Protein AF-A0A8T8XBK1-F1 (afdb_monomer)

Mean predicted aligned error: 3.48 Å

Radius of gyration: 15.42 Å; Cα contacts (8 Å, |Δi|>4): 279; chains: 1; bounding box: 34×30×46 Å

Solvent-accessible surface area (backbone atoms only — not comparable to full-atom values): 6894 Å² total; per-residue (Å²): 134,58,71,65,60,38,48,60,73,19,59,50,99,70,41,65,23,74,39,76,48,71,47,56,35,59,56,56,57,91,93,42,53,34,55,30,39,35,29,47,64,50,62,77,57,22,54,52,45,50,50,53,48,47,55,48,43,32,70,75,49,62,42,76,27,69,39,79,49,71,62,65,45,78,35,48,54,76,36,59,42,35,40,38,18,24,13,8,61,42,54,72,41,17,55,55,41,48,53,52,50,49,54,51,42,43,75,63,34,46,56,45,43,28,46,31,34,69,90,58,69,68,50,79,44,77,53,78,129

InterPro domains:
  IPR003448 Molybdopterin biosynthesis MoaE [PF02391] (2-108)
  IPR003448 Molybdopterin biosynthesis MoaE [cd00756] (1-125)
  IPR036563 Molybdopterin biosynthesis MoaE subunit superfamily [G3DSA:3.90.1170.40] (1-129)
  IPR036563 Molybdopterin biosynthesis MoaE subunit superfamily [SSF54690] (7-129)

Structure (mmCIF, N/CA/C/O backbone):
data_AF-A0A8T8XBK1-F1
#
_entry.id   AF-A0A8T8XBK1-F1
#
loop_
_atom_site.group_PDB
_atom_site.id
_atom_site.type_symbol
_atom_site.label_atom_id
_atom_site.label_alt_id
_atom_site.label_comp_id
_atom_site.label_asym_id
_atom_site.label_entity_id
_atom_site.label_seq_id
_atom_site.pdbx_PDB_ins_code
_atom_site.Cartn_x
_atom_site.Cartn_y
_atom_site.Cartn_z
_atom_site.occu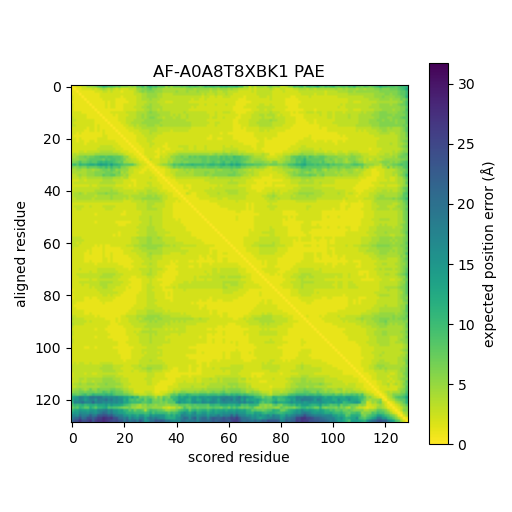pancy
_atom_site.B_iso_or_equiv
_atom_site.auth_seq_id
_atom_site.auth_comp_id
_atom_site.auth_asym_id
_atom_site.auth_atom_id
_atom_site.pdbx_PDB_model_num
ATOM 1 N N . LEU A 1 1 ? 9.464 4.258 1.947 1.00 87.44 1 LEU A N 1
ATOM 2 C CA . LEU A 1 1 ? 8.352 3.665 2.718 1.00 87.44 1 LEU A CA 1
ATOM 3 C C . LEU A 1 1 ? 8.958 3.062 3.966 1.00 87.44 1 LEU A C 1
ATOM 5 O O . LEU A 1 1 ? 9.938 2.345 3.831 1.00 87.44 1 LEU A O 1
ATOM 9 N N . ASP A 1 2 ? 8.440 3.406 5.139 1.00 92.50 2 ASP A N 1
ATOM 10 C CA . ASP A 1 2 ? 8.955 2.920 6.420 1.00 92.50 2 ASP A CA 1
ATOM 11 C C . ASP A 1 2 ? 7.883 2.044 7.078 1.00 92.50 2 ASP A C 1
ATOM 13 O O . ASP A 1 2 ? 6.785 2.511 7.391 1.00 92.50 2 ASP A O 1
ATOM 17 N N . ALA A 1 3 ? 8.202 0.758 7.230 1.00 93.12 3 ALA A N 1
ATOM 18 C CA . ALA A 1 3 ? 7.317 -0.246 7.808 1.00 93.12 3 ALA A CA 1
ATOM 19 C C . ALA A 1 3 ? 6.950 0.077 9.263 1.00 93.12 3 ALA A C 1
ATOM 21 O O . ALA A 1 3 ? 5.791 -0.060 9.659 1.00 93.12 3 ALA A O 1
ATOM 22 N N . THR A 1 4 ? 7.926 0.539 10.043 1.00 95.56 4 THR A N 1
ATOM 23 C CA . THR A 1 4 ? 7.737 0.891 11.448 1.00 95.56 4 THR A CA 1
ATOM 24 C C . THR A 1 4 ? 6.841 2.111 11.554 1.00 95.56 4 THR A C 1
ATOM 26 O O . THR A 1 4 ? 5.857 2.072 12.286 1.00 95.56 4 THR A O 1
ATOM 29 N N . ALA A 1 5 ? 7.109 3.157 10.766 1.00 96.31 5 ALA A N 1
ATOM 30 C CA . ALA A 1 5 ? 6.284 4.363 10.771 1.00 96.31 5 ALA A CA 1
ATOM 31 C C . ALA A 1 5 ? 4.819 4.066 10.399 1.00 96.31 5 ALA A C 1
ATOM 33 O O . ALA A 1 5 ? 3.906 4.566 11.057 1.00 96.31 5 ALA A O 1
ATOM 34 N N . ALA A 1 6 ? 4.586 3.209 9.397 1.00 97.00 6 ALA A N 1
ATOM 35 C CA . ALA A 1 6 ? 3.238 2.807 8.993 1.00 97.00 6 ALA A CA 1
ATOM 36 C C . ALA A 1 6 ? 2.492 2.050 10.109 1.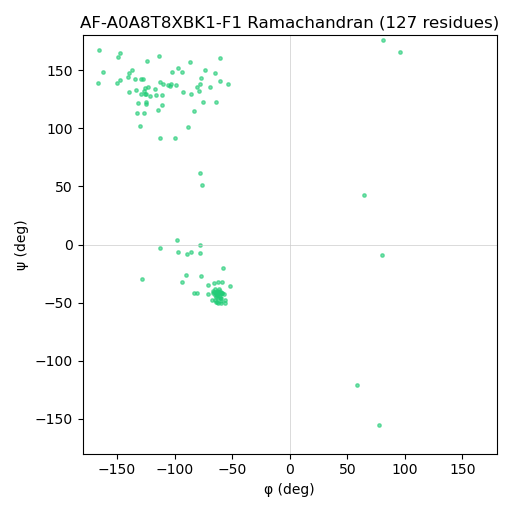00 97.00 6 ALA A C 1
ATOM 38 O O . ALA A 1 6 ? 1.324 2.335 10.372 1.00 97.00 6 ALA A O 1
ATOM 39 N N . LEU A 1 7 ? 3.167 1.125 10.802 1.00 97.88 7 LEU A N 1
ATOM 40 C CA . LEU A 1 7 ? 2.598 0.408 11.949 1.00 97.88 7 LEU A CA 1
ATOM 41 C C . LEU A 1 7 ? 2.343 1.335 13.143 1.00 97.88 7 LEU A C 1
ATOM 43 O O . LEU A 1 7 ? 1.304 1.226 13.792 1.00 97.88 7 LEU A O 1
ATOM 47 N N . THR A 1 8 ? 3.252 2.272 13.420 1.00 97.69 8 THR A N 1
ATOM 48 C CA . THR A 1 8 ? 3.072 3.272 14.479 1.00 97.69 8 THR A CA 1
ATOM 49 C C . THR A 1 8 ? 1.852 4.148 14.211 1.00 97.69 8 THR A C 1
ATOM 51 O O . THR A 1 8 ? 1.078 4.391 15.132 1.00 97.69 8 THR A O 1
ATOM 54 N N . GLN A 1 9 ? 1.639 4.571 12.962 1.00 97.81 9 GLN A N 1
ATOM 55 C CA . GLN A 1 9 ? 0.527 5.445 12.583 1.00 97.81 9 GLN A CA 1
ATOM 56 C C . GLN A 1 9 ? -0.853 4.819 12.831 1.00 97.81 9 GLN A C 1
ATOM 58 O O . GLN A 1 9 ? -1.799 5.542 13.138 1.00 97.81 9 GLN A O 1
ATOM 63 N N . VAL A 1 10 ? -0.982 3.496 12.700 1.00 98.19 10 VAL A N 1
ATOM 64 C CA . VAL A 1 10 ? -2.258 2.790 12.915 1.00 98.19 10 VAL A CA 1
ATOM 65 C C . VAL A 1 10 ? -2.394 2.194 14.314 1.00 98.19 10 VAL A C 1
ATOM 67 O O . VAL A 1 10 ? -3.458 1.673 14.648 1.00 98.19 10 VAL A O 1
ATOM 70 N N . SER A 1 11 ? -1.346 2.252 15.135 1.00 97.06 11 SER A N 1
ATOM 71 C CA . SER A 1 11 ? -1.340 1.656 16.468 1.00 97.06 11 SER A CA 1
ATOM 72 C C . SER A 1 11 ? -2.417 2.266 17.367 1.00 97.06 11 SER A C 1
ATOM 74 O O . SER A 1 11 ? -2.658 3.472 17.365 1.00 97.06 11 SER A O 1
ATOM 76 N N . SER A 1 12 ? -3.063 1.420 18.167 1.00 98.00 12 SER A N 1
ATOM 77 C CA . SER A 1 12 ? -4.089 1.829 19.122 1.00 98.00 12 SER A CA 1
ATOM 78 C C . SER A 1 12 ? -4.048 0.925 20.354 1.00 98.00 12 SER A C 1
ATOM 80 O O . SER A 1 12 ? -3.909 -0.289 20.196 1.00 98.00 12 SER A O 1
ATOM 82 N N . PRO A 1 13 ? -4.255 1.456 21.576 1.00 98.12 13 PRO A N 1
ATOM 83 C CA . PRO A 1 13 ? -4.420 0.635 22.778 1.00 98.12 13 PRO A CA 1
ATOM 84 C C . PRO A 1 13 ? -5.589 -0.360 22.700 1.00 98.12 13 PRO A C 1
ATOM 86 O O . PRO A 1 13 ? -5.628 -1.325 23.454 1.00 98.12 13 PRO A O 1
ATOM 89 N N . GLN A 1 14 ? -6.550 -0.127 21.799 1.00 98.31 14 GLN A N 1
ATOM 90 C CA . GLN A 1 14 ? -7.695 -1.015 21.573 1.00 98.31 14 GLN A CA 1
ATOM 91 C C . GLN A 1 14 ? -7.411 -2.092 20.510 1.00 98.31 14 GLN A C 1
ATOM 93 O O . GLN A 1 14 ? -8.237 -2.980 20.295 1.00 98.31 14 GLN A O 1
ATOM 98 N N . ALA A 1 15 ? -6.271 -2.016 19.814 1.00 98.06 15 ALA A N 1
ATOM 99 C CA . ALA A 1 15 ? -5.927 -2.951 18.753 1.00 98.06 15 ALA A CA 1
ATOM 100 C C . ALA A 1 15 ? -5.301 -4.225 19.329 1.00 98.06 15 ALA A C 1
ATOM 102 O O . ALA A 1 15 ? -4.192 -4.207 19.857 1.00 98.06 15 ALA A O 1
ATOM 103 N N . GLY A 1 16 ? -5.987 -5.355 19.162 1.00 97.94 16 GLY A N 1
ATOM 104 C CA . GLY A 1 16 ? -5.426 -6.683 19.422 1.00 97.94 16 GLY A CA 1
ATOM 105 C C . GLY A 1 16 ? -4.658 -7.261 18.230 1.00 97.94 16 GLY A C 1
ATOM 106 O O . GLY A 1 16 ? -4.059 -8.329 18.349 1.00 97.94 16 GLY A O 1
ATOM 107 N N . ALA A 1 17 ? -4.689 -6.598 17.070 1.00 98.19 17 ALA A N 1
ATOM 108 C CA . ALA A 1 17 ? -3.924 -6.986 15.892 1.00 98.19 17 ALA A CA 1
ATOM 109 C C . ALA A 1 17 ? -3.553 -5.780 15.023 1.00 98.19 17 ALA A C 1
ATOM 111 O O . ALA A 1 17 ? -4.389 -4.917 14.756 1.00 98.19 17 ALA A O 1
ATOM 112 N N . ASN A 1 18 ? -2.318 -5.796 14.521 1.00 98.38 18 ASN A N 1
ATOM 113 C CA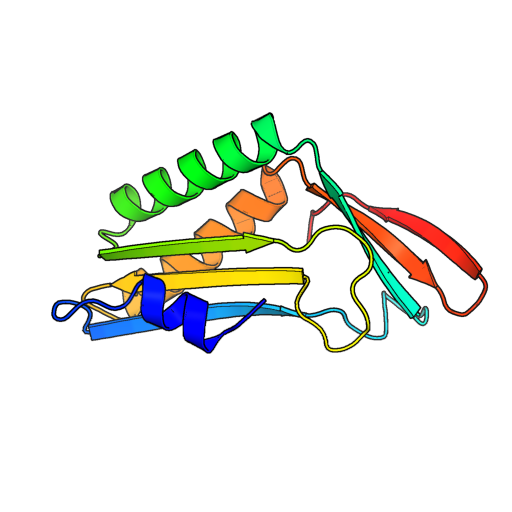 . ASN A 1 18 ? -1.832 -4.916 13.464 1.00 98.38 18 ASN A CA 1
ATOM 114 C C . ASN A 1 18 ? -1.317 -5.793 12.320 1.00 98.38 18 ASN A C 1
ATOM 116 O O . ASN A 1 18 ? -0.620 -6.778 12.570 1.00 98.38 18 ASN A O 1
ATOM 120 N N . VAL A 1 19 ? -1.666 -5.454 11.083 1.00 98.44 19 VAL A N 1
ATOM 121 C CA . VAL A 1 19 ? -1.214 -6.158 9.875 1.00 98.44 19 VAL A CA 1
ATOM 122 C C . VAL A 1 19 ? -0.575 -5.139 8.945 1.00 98.44 19 VAL A C 1
ATOM 124 O O . VAL A 1 19 ? -1.129 -4.062 8.738 1.00 98.44 19 VAL A O 1
ATOM 127 N N . LEU A 1 20 ? 0.584 -5.493 8.392 1.00 98.50 20 LEU A N 1
ATOM 128 C CA . LEU A 1 20 ? 1.293 -4.716 7.384 1.00 98.50 20 LEU A CA 1
ATOM 129 C C . LEU A 1 20 ? 1.469 -5.568 6.128 1.00 98.50 20 LEU A C 1
ATOM 131 O O . LEU A 1 20 ? 2.018 -6.666 6.192 1.00 98.50 20 LEU A O 1
ATOM 135 N N . PHE A 1 21 ? 1.056 -5.023 4.992 1.00 98.31 21 PHE A N 1
ATOM 136 C CA . PHE A 1 21 ? 1.414 -5.513 3.669 1.00 98.31 21 PHE A CA 1
ATOM 137 C C . PHE A 1 21 ? 2.446 -4.581 3.032 1.00 98.31 21 PHE A C 1
ATOM 139 O O . PHE A 1 21 ? 2.299 -3.358 3.086 1.00 98.31 21 PHE A O 1
ATOM 146 N N . LEU A 1 22 ? 3.456 -5.169 2.388 1.00 98.00 22 LEU A N 1
ATOM 147 C CA . LEU A 1 22 ? 4.452 -4.473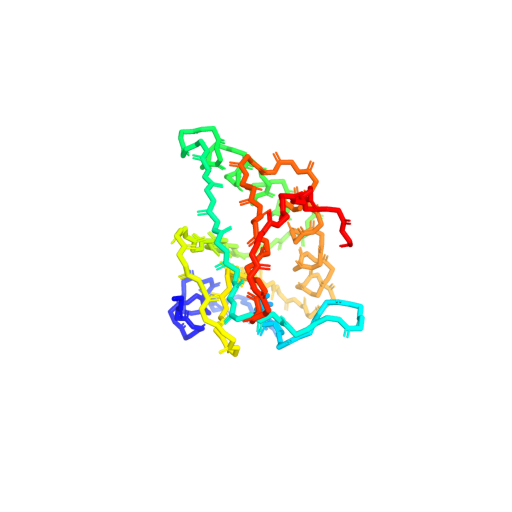 1.580 1.00 98.00 22 LEU A CA 1
ATOM 148 C C . LEU A 1 22 ? 4.477 -5.080 0.175 1.00 98.00 22 LEU A C 1
ATOM 150 O O . LEU A 1 22 ? 4.761 -6.265 0.010 1.00 98.00 22 LEU A O 1
ATOM 154 N N . GLY A 1 23 ? 4.207 -4.261 -0.841 1.00 96.69 23 GLY A N 1
ATOM 155 C CA . GLY A 1 23 ? 4.343 -4.662 -2.239 1.00 96.69 23 GLY A CA 1
ATOM 156 C C . GLY A 1 23 ? 5.760 -4.395 -2.724 1.00 96.69 23 GLY A C 1
ATOM 157 O O . GLY A 1 23 ? 6.098 -3.248 -3.013 1.00 96.69 23 GLY A O 1
ATOM 158 N N . THR A 1 24 ? 6.588 -5.434 -2.796 1.00 96.50 24 THR A N 1
ATOM 159 C CA . THR A 1 24 ? 8.024 -5.322 -3.094 1.00 96.50 24 THR A CA 1
ATOM 160 C C . THR A 1 24 ? 8.341 -5.621 -4.556 1.00 96.50 24 THR A C 1
ATOM 162 O O . THR A 1 24 ? 7.820 -6.581 -5.128 1.00 96.50 24 THR A O 1
ATOM 165 N N . THR A 1 25 ? 9.212 -4.811 -5.162 1.00 95.69 25 THR A N 1
ATOM 166 C CA . THR A 1 25 ? 9.698 -5.035 -6.527 1.00 95.69 25 THR A CA 1
ATOM 167 C C . THR A 1 25 ? 10.489 -6.338 -6.600 1.00 95.69 25 THR A C 1
ATOM 169 O O . THR A 1 25 ? 11.485 -6.514 -5.896 1.00 95.69 25 THR A O 1
ATOM 172 N N . ARG A 1 26 ? 10.052 -7.241 -7.480 1.00 95.31 26 ARG A N 1
ATOM 173 C CA . ARG A 1 26 ? 10.759 -8.483 -7.811 1.00 95.31 26 ARG A CA 1
ATOM 174 C C . ARG A 1 26 ? 11.777 -8.234 -8.924 1.00 95.31 26 ARG A C 1
ATOM 176 O O . ARG A 1 26 ? 11.632 -7.297 -9.702 1.00 95.31 26 ARG A O 1
ATOM 183 N N . ASP A 1 27 ? 12.779 -9.099 -9.000 1.00 93.38 27 ASP A N 1
ATOM 184 C CA . ASP A 1 27 ? 13.821 -9.095 -10.035 1.00 93.38 27 ASP A CA 1
ATOM 185 C C . ASP A 1 27 ? 13.361 -9.679 -11.379 1.00 93.38 27 ASP A C 1
ATOM 187 O O . ASP A 1 27 ? 14.079 -9.620 -12.376 1.00 93.38 27 ASP A O 1
ATOM 191 N N . THR A 1 28 ? 12.159 -10.249 -11.422 1.00 91.75 28 THR A N 1
ATOM 192 C CA . THR A 1 28 ? 11.637 -10.974 -12.575 1.00 91.75 28 THR A CA 1
ATOM 193 C C . THR A 1 28 ? 10.161 -10.681 -12.803 1.00 91.75 28 THR A C 1
ATOM 195 O O . THR A 1 28 ? 9.368 -10.531 -11.868 1.00 91.75 28 THR A O 1
ATOM 198 N N . PHE A 1 29 ? 9.785 -10.634 -14.080 1.00 85.94 29 PHE A N 1
ATOM 199 C CA . PHE A 1 29 ? 8.398 -10.637 -14.530 1.00 85.94 29 PHE A CA 1
ATOM 200 C C . PHE A 1 29 ? 8.245 -11.654 -15.666 1.00 85.94 29 PHE A C 1
ATOM 202 O O . PHE A 1 29 ? 8.847 -11.521 -16.736 1.00 85.94 29 PHE A O 1
ATOM 209 N N . GLY A 1 30 ? 7.494 -12.729 -15.412 1.00 85.94 30 GLY A N 1
ATOM 210 C CA . GLY A 1 30 ? 7.512 -13.913 -16.272 1.00 85.94 30 GLY A CA 1
ATOM 211 C C . GLY A 1 30 ? 8.926 -14.500 -16.364 1.00 85.94 30 GLY A C 1
ATOM 212 O O . GLY A 1 30 ? 9.519 -14.845 -15.349 1.00 85.94 30 GLY A O 1
ATOM 213 N N . ALA A 1 31 ? 9.473 -14.584 -17.579 1.00 87.62 31 ALA A N 1
ATOM 214 C CA . ALA A 1 31 ? 10.840 -15.053 -17.830 1.00 87.62 31 ALA A CA 1
ATOM 215 C C . ALA A 1 31 ? 11.867 -13.914 -18.011 1.00 87.62 31 ALA A C 1
ATOM 217 O O . ALA A 1 31 ? 13.020 -14.182 -18.345 1.00 87.62 31 ALA A O 1
ATOM 218 N N . ARG A 1 32 ? 11.463 -12.645 -17.847 1.00 90.88 32 ARG A N 1
ATOM 219 C CA . ARG A 1 32 ? 12.314 -11.479 -18.129 1.00 90.88 32 ARG A CA 1
ATOM 220 C C . ARG A 1 32 ? 12.853 -10.854 -16.850 1.00 90.88 32 ARG A C 1
ATOM 222 O O . ARG A 1 32 ? 12.114 -10.682 -15.882 1.00 90.88 32 ARG A O 1
ATOM 229 N N . ALA A 1 33 ? 14.130 -10.477 -16.882 1.00 93.38 33 ALA A N 1
ATOM 230 C CA . ALA A 1 33 ? 14.796 -9.780 -15.789 1.00 93.38 33 ALA A CA 1
ATOM 231 C C . ALA A 1 33 ? 14.369 -8.305 -15.743 1.00 93.38 33 ALA A C 1
ATOM 233 O O . ALA A 1 33 ? 14.538 -7.558 -16.711 1.00 93.38 33 ALA A O 1
ATOM 234 N N . VAL A 1 34 ? 13.827 -7.891 -14.604 1.00 93.12 34 VAL A N 1
ATOM 235 C CA . VAL A 1 34 ? 13.411 -6.517 -14.312 1.00 93.12 34 VAL A CA 1
ATOM 236 C C . VAL A 1 34 ? 14.573 -5.804 -13.632 1.00 93.12 34 VAL A C 1
ATOM 238 O O . VAL A 1 34 ? 15.144 -6.327 -12.686 1.00 93.12 34 VAL A O 1
ATOM 241 N N . ALA A 1 35 ? 14.921 -4.608 -14.101 1.00 92.56 35 ALA A N 1
ATOM 242 C CA . ALA A 1 35 ? 15.897 -3.732 -13.456 1.00 92.56 35 ALA A CA 1
ATOM 243 C C . ALA A 1 35 ? 15.253 -2.920 -12.323 1.00 92.56 35 ALA A C 1
ATOM 245 O O . ALA A 1 35 ? 15.841 -2.748 -11.258 1.00 92.56 35 ALA A O 1
ATOM 246 N N . GLN A 1 36 ? 14.041 -2.416 -12.563 1.00 93.81 36 GLN A N 1
ATOM 247 C CA . GLN A 1 36 ? 13.252 -1.651 -11.600 1.00 93.81 36 GLN A CA 1
ATOM 248 C C . GLN A 1 36 ? 11.797 -1.519 -12.059 1.00 93.81 36 GLN A C 1
ATOM 250 O O . GLN A 1 36 ? 11.462 -1.758 -13.224 1.00 93.81 36 GLN A O 1
ATOM 255 N N . LEU A 1 37 ? 10.941 -1.071 -11.145 1.00 95.94 37 LEU A N 1
ATOM 256 C CA . LEU A 1 37 ? 9.618 -0.553 -11.484 1.00 95.94 37 LEU A CA 1
ATOM 257 C C . LEU A 1 37 ? 9.644 0.970 -11.442 1.00 95.94 37 LEU A C 1
ATOM 259 O O . LEU A 1 37 ? 10.360 1.551 -10.636 1.00 95.94 37 LEU A O 1
ATOM 263 N N . SER A 1 38 ? 8.843 1.616 -12.279 1.00 95.38 38 SER A N 1
ATOM 264 C CA . SER A 1 38 ? 8.639 3.063 -12.242 1.00 95.38 38 SER 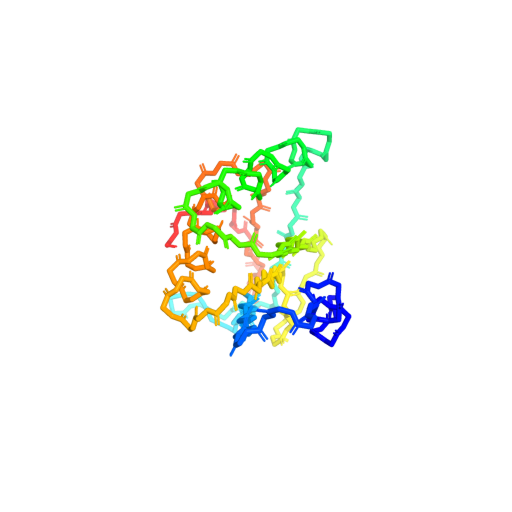A CA 1
ATOM 265 C C . SER A 1 38 ? 7.152 3.359 -12.120 1.00 95.38 38 SER A C 1
ATOM 267 O O . SER A 1 38 ? 6.346 2.798 -12.864 1.00 95.38 38 SER A O 1
ATOM 269 N N . TYR A 1 39 ? 6.779 4.208 -11.165 1.00 96.44 39 TYR A N 1
ATOM 270 C CA . TYR A 1 39 ? 5.385 4.523 -10.873 1.00 96.44 39 TYR A CA 1
ATOM 271 C C . TYR A 1 39 ? 5.068 5.989 -11.128 1.00 96.44 39 TYR A C 1
ATOM 273 O O . TYR A 1 39 ? 5.765 6.890 -10.664 1.00 96.44 39 TYR A O 1
ATOM 281 N N . THR A 1 40 ? 3.955 6.237 -11.804 1.00 96.00 40 THR A N 1
ATOM 282 C CA . THR A 1 40 ? 3.396 7.579 -11.988 1.00 96.00 40 THR A CA 1
ATOM 283 C C . THR A 1 40 ? 1.965 7.610 -11.482 1.00 96.00 40 THR A C 1
ATOM 285 O O . THR A 1 40 ? 1.315 6.576 -11.356 1.00 96.00 40 THR A O 1
ATOM 288 N N . ALA A 1 41 ? 1.471 8.798 -11.151 1.00 95.56 41 ALA A N 1
ATOM 289 C CA . ALA A 1 41 ? 0.112 8.966 -10.663 1.00 95.56 41 ALA A CA 1
ATOM 290 C C . ALA A 1 41 ? -0.465 10.306 -11.101 1.00 95.56 41 ALA A C 1
ATOM 292 O O . ALA A 1 41 ? 0.278 11.217 -11.469 1.00 95.56 41 ALA A O 1
ATOM 293 N N . TYR A 1 42 ? -1.787 10.433 -10.990 1.00 93.56 42 TYR A N 1
ATOM 294 C CA . TYR A 1 42 ? -2.467 11.722 -10.961 1.00 93.56 42 TYR A CA 1
ATOM 295 C C . TYR A 1 42 ? -2.773 12.065 -9.492 1.00 93.56 42 TYR A C 1
ATOM 297 O O . TYR A 1 42 ? -3.805 11.634 -8.971 1.00 93.56 42 TYR A O 1
ATOM 305 N N . PRO A 1 43 ? -1.884 12.793 -8.779 1.00 93.81 43 PRO A N 1
ATOM 306 C CA . PRO A 1 43 ? -1.896 12.817 -7.315 1.00 93.81 43 PRO A CA 1
ATOM 307 C C . PRO A 1 43 ? -3.199 13.314 -6.676 1.00 93.81 43 PRO A C 1
ATOM 309 O O . PRO A 1 43 ? -3.636 12.682 -5.714 1.00 93.81 43 PRO A O 1
ATOM 312 N N . PRO A 1 44 ? -3.867 14.377 -7.180 1.00 95.81 44 PRO A N 1
ATOM 313 C CA . PRO A 1 44 ? -5.112 14.849 -6.574 1.00 95.81 44 PRO A CA 1
ATOM 314 C C . PRO A 1 44 ? -6.205 13.777 -6.538 1.00 95.81 44 PRO A C 1
ATOM 316 O O . PRO A 1 44 ? -6.900 13.634 -5.532 1.00 95.81 44 PRO A O 1
ATOM 319 N N . LEU A 1 45 ? -6.347 13.011 -7.623 1.00 95.81 45 LEU A N 1
ATOM 320 C CA . LEU A 1 45 ? -7.363 11.969 -7.707 1.00 95.81 45 LEU A CA 1
ATOM 321 C C . LEU A 1 45 ? -6.918 10.700 -6.983 1.00 95.81 45 LEU A C 1
ATOM 323 O O . LEU A 1 45 ? -7.702 10.172 -6.203 1.00 95.81 45 LEU A O 1
ATOM 327 N N . ALA A 1 46 ? -5.649 10.302 -7.121 1.00 96.56 46 ALA A N 1
ATOM 328 C CA . ALA A 1 46 ? -5.102 9.153 -6.406 1.00 96.56 46 ALA A CA 1
ATOM 329 C C . ALA A 1 46 ? -5.274 9.302 -4.885 1.00 96.56 46 ALA A C 1
ATOM 331 O O . ALA A 1 46 ? -5.790 8.399 -4.233 1.00 96.56 46 ALA A O 1
ATOM 332 N N . LEU A 1 47 ? -4.933 10.461 -4.308 1.00 97.44 47 LEU A N 1
ATOM 333 C CA . LEU A 1 47 ? -5.119 10.720 -2.874 1.00 97.44 47 LEU A CA 1
ATOM 334 C C . LEU A 1 47 ? -6.594 10.648 -2.461 1.00 97.44 47 LEU A C 1
ATOM 336 O O . LEU A 1 47 ? -6.917 10.049 -1.434 1.00 97.44 47 LEU A O 1
ATOM 340 N N . LYS A 1 48 ? -7.498 11.208 -3.275 1.00 98.06 48 LYS A N 1
ATOM 341 C CA . LYS A 1 48 ? -8.945 11.131 -3.039 1.00 98.06 48 LYS A CA 1
ATOM 342 C C . LYS A 1 48 ? -9.437 9.682 -3.065 1.00 98.06 48 LYS A C 1
ATOM 344 O O . LYS A 1 48 ? -10.180 9.277 -2.173 1.00 98.06 48 LYS A O 1
ATOM 349 N N . THR A 1 49 ? -9.017 8.899 -4.054 1.00 98.19 49 THR A N 1
ATOM 350 C CA . THR A 1 49 ? -9.388 7.489 -4.200 1.00 98.19 49 THR A CA 1
ATOM 351 C C . THR A 1 49 ? -8.861 6.653 -3.033 1.00 98.19 49 THR A C 1
ATOM 353 O O . THR A 1 49 ? -9.621 5.889 -2.439 1.00 98.19 49 THR A O 1
ATOM 356 N N . LEU A 1 50 ? -7.597 6.836 -2.637 1.00 98.12 50 LEU A N 1
ATOM 357 C CA . LEU A 1 50 ? -6.997 6.139 -1.495 1.00 98.12 50 LEU A CA 1
ATOM 358 C C . LEU A 1 50 ? -7.710 6.469 -0.174 1.00 98.12 50 LEU A C 1
ATOM 360 O O . LEU A 1 50 ? -7.994 5.558 0.604 1.00 98.12 50 LEU A O 1
ATOM 364 N N . ALA A 1 51 ? -8.072 7.735 0.057 1.00 98.25 51 ALA A N 1
ATOM 365 C CA . ALA A 1 51 ? -8.845 8.135 1.234 1.00 98.25 51 ALA A CA 1
ATOM 366 C C . ALA A 1 51 ? -10.220 7.445 1.275 1.00 98.25 51 ALA A C 1
ATOM 368 O O . ALA A 1 51 ? -10.597 6.866 2.293 1.00 98.25 51 ALA A O 1
ATOM 369 N N . GLN A 1 52 ? -10.934 7.410 0.145 1.00 98.56 52 GLN A N 1
ATOM 370 C CA . GLN A 1 52 ? -12.221 6.714 0.042 1.00 98.56 52 GLN A CA 1
ATOM 371 C C . GLN A 1 52 ? -12.105 5.208 0.310 1.00 98.56 52 GLN A C 1
ATOM 373 O O . GLN A 1 52 ? -12.999 4.620 0.922 1.00 98.56 52 GLN A O 1
ATOM 378 N N . ILE A 1 53 ? -11.024 4.573 -0.152 1.00 98.56 53 ILE A N 1
ATOM 379 C CA . ILE A 1 53 ? -10.745 3.156 0.108 1.00 98.56 53 ILE A CA 1
ATOM 380 C C . ILE A 1 53 ? -10.509 2.928 1.602 1.00 98.56 53 ILE A C 1
ATOM 382 O O . ILE A 1 53 ? -11.126 2.030 2.175 1.00 98.56 53 ILE A O 1
ATOM 386 N N . ALA A 1 54 ? -9.671 3.754 2.235 1.00 98.38 54 ALA A N 1
ATOM 387 C CA . ALA A 1 54 ? -9.376 3.654 3.661 1.00 98.38 54 ALA A CA 1
ATOM 388 C C . ALA A 1 54 ? -10.649 3.810 4.506 1.00 98.38 54 ALA A C 1
ATOM 390 O O . ALA A 1 54 ? -10.954 2.960 5.340 1.00 98.38 54 ALA A O 1
ATOM 391 N N . GLU A 1 55 ? -11.448 4.842 4.233 1.00 98.44 55 GLU A N 1
ATOM 392 C CA . GLU A 1 55 ? -12.722 5.077 4.912 1.00 98.44 55 GLU A CA 1
ATOM 393 C C . GLU A 1 55 ? -13.717 3.921 4.740 1.00 98.44 55 GLU A C 1
ATOM 395 O O . GLU A 1 55 ? -14.409 3.535 5.687 1.00 98.44 55 GLU A O 1
ATOM 400 N N . ALA A 1 56 ? -13.813 3.364 3.530 1.00 98.44 56 ALA A N 1
ATOM 401 C CA . ALA A 1 56 ? -14.677 2.221 3.265 1.00 98.44 56 ALA A CA 1
ATOM 402 C C . ALA A 1 56 ? -14.224 0.981 4.049 1.00 98.44 56 ALA A C 1
ATOM 404 O O . ALA A 1 56 ? -15.069 0.312 4.642 1.00 98.44 56 ALA A O 1
ATOM 405 N N . ALA A 1 57 ? -12.917 0.710 4.105 1.00 98.25 57 ALA A N 1
ATOM 406 C CA . ALA A 1 57 ? -12.360 -0.418 4.848 1.00 98.25 57 ALA A CA 1
ATOM 407 C C . ALA A 1 57 ? -12.572 -0.276 6.363 1.00 98.25 57 ALA A C 1
ATOM 409 O O . ALA A 1 57 ? -12.956 -1.247 7.017 1.00 98.25 57 ALA A O 1
ATOM 410 N N . VAL A 1 58 ? -12.407 0.936 6.911 1.00 98.31 58 VAL A N 1
ATOM 411 C CA . VAL A 1 58 ? -12.708 1.232 8.322 1.00 98.31 58 VAL A CA 1
ATOM 412 C C . VAL A 1 58 ? -14.154 0.873 8.649 1.00 98.31 58 VAL A C 1
ATOM 414 O O . VAL A 1 58 ? -14.396 0.134 9.602 1.00 98.31 58 VAL A O 1
ATOM 417 N N . ARG A 1 59 ? -15.112 1.335 7.833 1.00 98.19 59 ARG A N 1
ATOM 418 C CA . ARG A 1 59 ? -16.540 1.049 8.044 1.00 98.19 59 ARG A CA 1
ATOM 419 C C . ARG A 1 59 ? -16.882 -0.430 7.859 1.00 98.19 59 ARG A C 1
ATOM 421 O O . ARG A 1 59 ? -17.664 -0.961 8.638 1.00 98.19 59 ARG A O 1
ATOM 428 N N . ALA A 1 60 ? -16.319 -1.085 6.846 1.0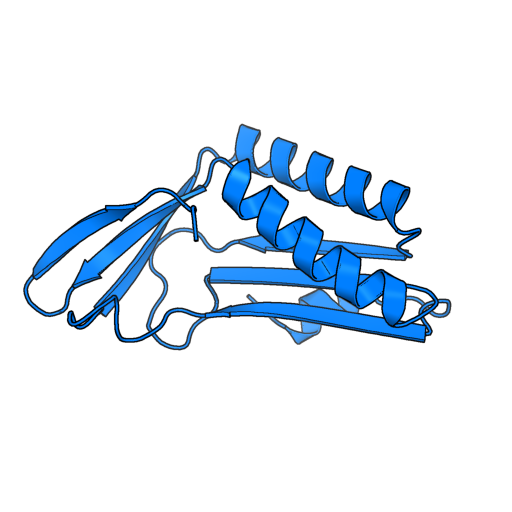0 98.00 60 ALA A N 1
ATOM 429 C CA . ALA A 1 60 ? -16.645 -2.470 6.509 1.00 98.00 60 ALA A CA 1
ATOM 430 C C . ALA A 1 60 ? -16.107 -3.483 7.532 1.00 98.00 60 ALA A C 1
ATOM 432 O O . ALA A 1 60 ? -16.765 -4.486 7.800 1.00 98.00 60 ALA A O 1
ATOM 433 N N . HIS A 1 61 ? -14.930 -3.222 8.114 1.00 97.88 61 HIS A N 1
ATOM 434 C CA . HIS A 1 61 ? -14.243 -4.175 8.997 1.00 97.88 61 HIS A CA 1
ATOM 435 C C . HIS A 1 61 ? -14.156 -3.735 10.460 1.00 97.88 61 HIS A C 1
ATOM 437 O O . HIS A 1 61 ? -13.649 -4.497 11.283 1.00 97.88 61 HIS A O 1
ATOM 443 N N . GLY A 1 62 ? -14.631 -2.533 10.804 1.00 97.62 62 GLY A N 1
ATOM 444 C CA . GLY A 1 62 ? -14.509 -1.985 12.158 1.00 97.62 62 GLY A CA 1
ATOM 445 C C . GLY A 1 62 ? -13.049 -1.747 12.556 1.00 97.62 62 GLY A C 1
ATOM 446 O O . GLY A 1 62 ? -12.635 -2.117 13.656 1.00 97.62 62 GLY A O 1
ATOM 447 N N . LEU A 1 63 ? -12.248 -1.204 11.635 1.00 98.56 63 LEU A N 1
ATOM 448 C CA . LEU A 1 63 ? -10.826 -0.945 11.878 1.00 98.56 63 LEU A CA 1
ATOM 449 C C . LEU A 1 63 ? -10.640 0.251 12.805 1.00 98.56 63 LEU A C 1
ATOM 451 O O . LEU A 1 63 ? -11.426 1.195 12.797 1.00 98.56 63 LEU A O 1
ATOM 455 N N . LEU A 1 64 ? -9.553 0.216 13.566 1.00 98.50 64 LEU A N 1
ATOM 456 C CA . LEU A 1 64 ? -9.137 1.301 14.450 1.00 98.50 64 LEU A CA 1
ATOM 457 C C . LEU A 1 64 ? -8.211 2.289 13.729 1.00 98.50 64 LEU A C 1
ATOM 459 O O . LEU A 1 64 ? -8.163 3.462 14.087 1.00 98.50 64 LEU A O 1
ATOM 463 N N . GLY A 1 65 ? -7.505 1.826 12.698 1.00 98.00 65 GLY A N 1
ATOM 464 C CA . GLY A 1 65 ? -6.617 2.638 11.880 1.00 98.00 65 GLY A CA 1
ATOM 465 C C . GLY A 1 65 ? -6.300 1.965 10.549 1.00 98.00 65 GLY A C 1
ATOM 466 O O . GLY A 1 65 ? -6.256 0.737 10.452 1.00 98.00 65 GLY A O 1
ATOM 467 N N . VAL A 1 66 ? -6.083 2.789 9.524 1.00 98.56 66 VAL A N 1
ATOM 468 C CA . VAL A 1 66 ? -5.627 2.385 8.189 1.00 98.56 66 VAL A CA 1
ATOM 469 C C . VAL A 1 66 ? -4.619 3.417 7.699 1.00 98.56 66 VAL A C 1
ATOM 471 O O . VAL A 1 66 ? -4.894 4.614 7.736 1.00 98.56 66 VAL A O 1
ATOM 474 N N . ALA A 1 67 ? -3.476 2.955 7.206 1.00 98.31 67 ALA A N 1
ATOM 475 C CA . ALA A 1 67 ? -2.499 3.771 6.505 1.00 98.31 67 ALA A CA 1
ATOM 476 C C . ALA A 1 67 ? -2.205 3.131 5.148 1.00 98.31 67 ALA A C 1
ATOM 478 O O . ALA A 1 67 ? -1.918 1.937 5.071 1.00 98.31 67 ALA A O 1
ATOM 479 N N . ILE A 1 68 ? -2.277 3.931 4.085 1.00 98.25 68 ILE A N 1
ATOM 480 C CA . ILE A 1 68 ? -1.939 3.520 2.722 1.00 98.25 68 ILE A CA 1
ATOM 481 C C . ILE A 1 68 ? -0.898 4.500 2.204 1.00 98.25 68 ILE A C 1
ATOM 483 O O . ILE A 1 68 ? -1.142 5.706 2.169 1.00 98.25 68 ILE A O 1
ATOM 487 N N . ALA A 1 69 ? 0.255 3.989 1.797 1.00 97.06 69 ALA A N 1
ATOM 488 C CA . ALA A 1 69 ? 1.323 4.797 1.236 1.00 97.06 69 ALA A CA 1
ATOM 489 C C . ALA A 1 69 ? 1.854 4.138 -0.034 1.00 97.06 69 ALA A C 1
ATOM 491 O O . ALA A 1 69 ? 2.137 2.942 -0.045 1.00 97.06 69 ALA A O 1
ATOM 492 N N . HIS A 1 70 ? 2.009 4.926 -1.096 1.00 96.62 70 HIS A N 1
ATOM 493 C CA . HIS A 1 70 ? 2.524 4.460 -2.379 1.00 96.62 70 HIS A CA 1
ATOM 494 C C . HIS A 1 70 ? 3.658 5.374 -2.843 1.00 96.62 70 HIS A C 1
ATOM 496 O O . HIS A 1 70 ? 3.524 6.598 -2.851 1.00 96.62 70 HIS A O 1
ATOM 502 N N . ARG A 1 71 ? 4.789 4.782 -3.218 1.00 96.00 71 ARG A N 1
ATOM 503 C CA . ARG A 1 71 ? 5.944 5.474 -3.789 1.00 96.00 71 ARG A CA 1
ATOM 504 C C . ARG A 1 71 ? 5.677 5.804 -5.259 1.00 96.00 71 ARG A C 1
ATOM 506 O O . ARG A 1 71 ? 5.064 5.010 -5.966 1.00 96.00 71 ARG A O 1
ATOM 513 N N . LEU A 1 72 ? 6.154 6.961 -5.704 1.00 96.19 72 LEU A N 1
ATOM 514 C CA . LEU A 1 72 ? 6.193 7.360 -7.112 1.00 96.19 72 LEU A CA 1
ATOM 515 C C . LEU A 1 72 ? 7.648 7.464 -7.577 1.00 96.19 72 LEU A C 1
ATOM 517 O O . LEU A 1 72 ? 8.555 7.581 -6.751 1.00 96.19 72 LEU A O 1
ATOM 521 N N . GLY A 1 73 ? 7.847 7.452 -8.890 1.00 96.44 73 GLY A N 1
ATOM 522 C CA . GLY A 1 73 ? 9.159 7.366 -9.514 1.00 96.44 73 GLY A CA 1
ATOM 523 C C . GLY A 1 73 ? 9.708 5.944 -9.490 1.00 96.44 73 GLY A C 1
ATOM 524 O O . GLY A 1 73 ? 8.953 4.970 -9.435 1.00 96.44 73 GLY A O 1
ATOM 525 N N . ASP A 1 74 ? 11.029 5.849 -9.547 1.00 96.56 74 ASP A N 1
ATOM 526 C CA . ASP A 1 74 ? 11.738 4.583 -9.662 1.00 96.56 74 ASP A CA 1
ATOM 527 C C . ASP A 1 74 ? 11.808 3.837 -8.320 1.00 96.56 74 ASP A C 1
ATOM 529 O O . ASP A 1 74 ? 12.019 4.418 -7.251 1.00 96.56 74 ASP A O 1
ATOM 533 N N . VAL A 1 75 ? 11.599 2.524 -8.387 1.00 97.31 75 VAL A N 1
ATOM 534 C CA . VAL A 1 75 ? 11.556 1.602 -7.254 1.00 97.31 75 VAL A CA 1
ATOM 535 C C . VAL A 1 75 ? 12.469 0.416 -7.562 1.00 97.31 75 VAL A C 1
ATOM 537 O O . VAL A 1 75 ? 12.072 -0.478 -8.323 1.00 97.31 75 VAL A O 1
ATOM 540 N N . PRO A 1 76 ? 13.679 0.393 -6.975 1.00 96.44 76 PRO A N 1
ATOM 541 C CA . PRO A 1 76 ? 14.633 -0.689 -7.170 1.00 96.44 76 PRO A CA 1
ATOM 542 C C . PRO A 1 76 ? 14.095 -2.048 -6.717 1.00 96.44 76 PRO A C 1
ATOM 544 O O . PRO A 1 76 ? 13.170 -2.143 -5.906 1.00 96.44 76 PRO A O 1
ATOM 547 N N . ILE A 1 77 ? 14.718 -3.111 -7.220 1.00 97.06 77 ILE A N 1
ATOM 548 C CA . ILE A 1 77 ? 14.488 -4.487 -6.768 1.00 97.06 77 ILE A CA 1
ATOM 549 C C . ILE A 1 77 ? 14.680 -4.586 -5.253 1.00 97.06 77 ILE A C 1
ATOM 551 O O . ILE A 1 77 ? 15.613 -4.015 -4.693 1.00 97.06 77 ILE A O 1
ATOM 555 N N . GLY A 1 78 ? 13.791 -5.327 -4.590 1.00 96.56 78 GLY A N 1
ATOM 556 C CA . GLY A 1 78 ? 13.822 -5.518 -3.141 1.00 96.56 78 GLY A CA 1
ATOM 557 C C . GLY A 1 78 ? 13.227 -4.356 -2.346 1.00 96.56 78 GLY A C 1
ATOM 558 O O . GLY A 1 78 ? 12.979 -4.509 -1.151 1.00 96.56 78 GLY A O 1
ATOM 559 N N . GLU A 1 79 ? 12.912 -3.229 -2.988 1.00 97.25 79 GLU A N 1
ATOM 560 C CA . GLU A 1 79 ? 12.229 -2.124 -2.331 1.00 97.25 79 GLU A CA 1
ATOM 561 C C . GLU A 1 79 ? 10.708 -2.177 -2.492 1.00 97.25 79 GLU A C 1
ATOM 563 O O . GLU A 1 79 ? 10.165 -2.617 -3.507 1.00 97.25 79 GLU A O 1
ATOM 568 N N . SER A 1 80 ? 9.999 -1.677 -1.480 1.00 97.31 80 SER A N 1
ATOM 569 C CA . SER A 1 80 ? 8.541 -1.602 -1.509 1.00 97.31 80 SER A CA 1
ATOM 570 C C . SER A 1 80 ? 8.047 -0.392 -2.305 1.00 97.31 80 SER A C 1
ATOM 572 O O . SER A 1 80 ? 8.533 0.731 -2.143 1.00 97.31 80 SER A O 1
ATOM 574 N N . SER A 1 81 ? 7.042 -0.620 -3.145 1.00 96.75 81 SER A N 1
ATOM 575 C CA . SER A 1 81 ? 6.298 0.404 -3.884 1.00 96.75 81 SER A CA 1
ATOM 576 C C . SER A 1 81 ? 5.038 0.843 -3.142 1.00 96.75 81 SER A C 1
ATOM 578 O O . SER A 1 81 ? 4.685 2.016 -3.194 1.00 96.75 81 SER A O 1
ATOM 580 N N . ILE A 1 82 ? 4.403 -0.062 -2.397 1.00 97.56 82 ILE A N 1
ATOM 581 C CA . ILE A 1 82 ? 3.198 0.201 -1.608 1.00 97.56 82 ILE A CA 1
ATOM 582 C C . ILE A 1 82 ? 3.333 -0.396 -0.206 1.00 97.56 82 ILE A C 1
ATOM 584 O O . ILE A 1 82 ? 3.884 -1.485 -0.039 1.00 97.56 82 ILE A O 1
ATOM 588 N N . ALA A 1 83 ? 2.820 0.318 0.792 1.00 98.25 83 ALA A N 1
ATOM 589 C CA . ALA A 1 83 ? 2.636 -0.159 2.153 1.00 98.25 83 ALA A CA 1
ATOM 590 C C . ALA A 1 83 ? 1.183 0.061 2.586 1.00 98.25 83 ALA A C 1
ATOM 592 O O . ALA A 1 83 ? 0.645 1.159 2.419 1.00 98.25 83 ALA A O 1
ATOM 593 N N . ILE A 1 84 ? 0.565 -0.974 3.151 1.00 98.62 84 ILE A N 1
ATOM 594 C CA . ILE A 1 84 ? -0.779 -0.915 3.735 1.00 98.62 84 ILE A CA 1
ATOM 595 C C . ILE A 1 84 ? -0.684 -1.442 5.157 1.00 98.62 84 ILE A C 1
ATOM 597 O O . ILE A 1 84 ? -0.407 -2.623 5.357 1.00 98.62 84 ILE A O 1
ATOM 601 N N . ALA A 1 85 ? -0.911 -0.574 6.136 1.00 98.69 85 ALA A N 1
ATOM 602 C CA . ALA A 1 85 ? -1.000 -0.955 7.537 1.00 98.69 85 ALA A CA 1
ATOM 603 C C . ALA A 1 85 ? -2.442 -0.805 8.015 1.00 98.69 85 ALA A C 1
ATOM 605 O O . ALA A 1 85 ? -3.107 0.181 7.696 1.00 98.69 85 ALA A O 1
ATOM 606 N N . VAL A 1 86 ? -2.922 -1.771 8.790 1.00 98.81 86 VAL A N 1
ATOM 607 C CA . VAL A 1 86 ? -4.254 -1.734 9.401 1.00 98.81 86 VAL A CA 1
ATOM 608 C C . VAL A 1 86 ? -4.193 -2.214 10.842 1.00 98.81 86 VAL A C 1
ATOM 610 O O . VAL A 1 86 ? -3.382 -3.080 11.180 1.00 98.81 86 VAL A O 1
ATOM 613 N N . SER A 1 87 ? -5.086 -1.693 11.679 1.00 98.75 87 SER A N 1
ATOM 614 C CA . SER A 1 87 ? -5.257 -2.138 13.060 1.00 98.75 87 SER A CA 1
ATOM 615 C C . SER A 1 87 ? -6.717 -2.452 13.373 1.00 98.75 87 SER A C 1
ATOM 617 O O . SER A 1 87 ? -7.641 -1.790 12.896 1.00 98.75 87 SER A O 1
ATOM 619 N N . ALA A 1 88 ? -6.939 -3.500 14.164 1.00 98.75 88 ALA A N 1
ATOM 620 C CA . ALA A 1 88 ? -8.271 -3.941 14.565 1.00 98.75 88 ALA A CA 1
ATOM 621 C C . ALA A 1 88 ? -8.244 -4.592 15.950 1.00 98.75 88 ALA A C 1
ATOM 623 O O . ALA A 1 88 ? -7.205 -5.070 16.411 1.00 98.75 88 ALA A O 1
ATOM 624 N N . GLY A 1 89 ? -9.412 -4.691 16.592 1.00 98.56 89 GLY A N 1
ATOM 625 C CA . GLY A 1 89 ? -9.548 -5.403 17.868 1.00 98.56 89 GLY A CA 1
ATOM 626 C C . GLY A 1 89 ? -9.124 -6.877 17.781 1.00 98.56 89 GLY A C 1
ATOM 627 O O . GLY A 1 89 ? -8.558 -7.418 18.726 1.00 98.56 89 GLY A O 1
ATOM 628 N N . HIS A 1 90 ? -9.316 -7.523 16.623 1.00 98.00 90 HIS A N 1
ATOM 629 C CA . HIS A 1 90 ? -8.964 -8.928 16.413 1.00 98.00 90 HIS A CA 1
ATOM 630 C C . HIS A 1 90 ? -8.348 -9.189 15.035 1.00 98.00 90 HIS A C 1
ATOM 632 O O . HIS A 1 90 ? -8.742 -8.600 14.027 1.00 98.00 90 HIS A O 1
ATOM 638 N N . ARG A 1 91 ? -7.437 -10.172 14.981 1.00 97.88 91 ARG A N 1
ATOM 639 C CA . ARG A 1 91 ? -6.671 -10.555 13.778 1.00 97.88 91 ARG A CA 1
ATOM 640 C C . ARG A 1 91 ? -7.520 -10.827 12.535 1.00 97.88 91 ARG A C 1
ATOM 642 O O . ARG A 1 91 ? -7.094 -10.507 11.435 1.00 97.88 91 ARG A O 1
ATOM 649 N N . GLY A 1 92 ? -8.713 -11.405 12.698 1.00 98.12 92 GLY A N 1
ATOM 650 C CA . GLY A 1 92 ? -9.563 -11.785 11.566 1.00 98.12 92 GLY A CA 1
ATOM 651 C C . GLY A 1 92 ? -10.014 -10.587 10.728 1.00 98.12 92 GLY A C 1
ATOM 652 O O . GLY A 1 92 ? -10.007 -10.672 9.505 1.00 98.12 92 GLY A O 1
ATOM 653 N N . ALA A 1 93 ? -10.366 -9.473 11.378 1.00 98.12 93 ALA A N 1
ATOM 654 C CA . ALA A 1 93 ? -10.724 -8.237 10.685 1.00 98.12 93 ALA A CA 1
ATOM 655 C C . ALA A 1 93 ? -9.496 -7.587 10.032 1.00 98.12 93 ALA A C 1
ATOM 657 O O . ALA A 1 93 ? -9.565 -7.197 8.872 1.00 98.12 93 ALA A O 1
ATOM 658 N N . ALA A 1 94 ? -8.358 -7.548 10.737 1.00 98.38 94 ALA A N 1
ATOM 659 C CA . ALA A 1 94 ? -7.123 -6.958 10.220 1.00 98.38 94 ALA A CA 1
ATOM 660 C C . ALA A 1 94 ? -6.621 -7.653 8.938 1.00 98.38 94 ALA A C 1
ATOM 662 O O . ALA A 1 94 ? -6.305 -6.977 7.964 1.00 98.38 94 ALA A O 1
ATOM 663 N N . TRP A 1 95 ? -6.602 -8.991 8.898 1.00 98.38 95 TRP A N 1
ATOM 664 C CA . TRP A 1 95 ? -6.160 -9.733 7.709 1.00 98.38 95 TRP A CA 1
ATOM 665 C C . TRP A 1 95 ? -7.045 -9.473 6.488 1.00 98.38 95 TRP A C 1
ATOM 667 O O . TRP A 1 95 ? -6.532 -9.097 5.437 1.00 98.38 95 TRP A O 1
ATOM 677 N N . ARG A 1 96 ? -8.369 -9.608 6.641 1.00 98.25 96 ARG A N 1
ATOM 678 C CA . ARG A 1 96 ? -9.315 -9.383 5.535 1.00 98.25 96 ARG A CA 1
ATOM 679 C C . ARG A 1 96 ? -9.280 -7.945 5.031 1.00 98.25 96 ARG A C 1
ATOM 681 O O . ARG A 1 96 ? -9.330 -7.716 3.830 1.00 98.25 96 ARG A O 1
ATOM 688 N N . ALA A 1 97 ? -9.177 -6.982 5.944 1.00 98.31 97 ALA A N 1
ATOM 689 C CA . ALA A 1 97 ? -9.099 -5.579 5.578 1.00 98.31 97 ALA A CA 1
ATOM 690 C C . ALA A 1 97 ? -7.826 -5.240 4.800 1.00 98.31 97 ALA A C 1
ATOM 692 O O . ALA A 1 97 ? -7.906 -4.506 3.822 1.00 98.31 97 ALA A O 1
ATOM 693 N N . GLY A 1 98 ? -6.663 -5.750 5.222 1.00 98.00 98 GLY A N 1
ATOM 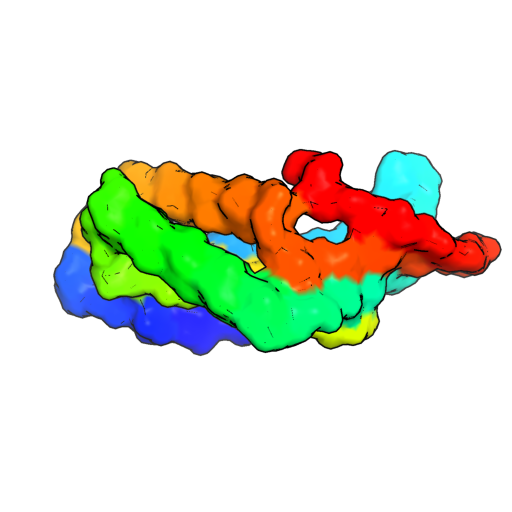694 C CA . GLY A 1 98 ? -5.397 -5.482 4.537 1.00 98.00 98 GLY A CA 1
ATOM 695 C C . GLY A 1 98 ? -5.417 -5.947 3.079 1.00 98.00 98 GLY A C 1
ATOM 696 O O . GLY A 1 98 ? -5.046 -5.183 2.188 1.00 98.00 98 GLY A O 1
ATOM 697 N N . GLU A 1 99 ? -5.917 -7.162 2.840 1.00 97.62 99 GLU A N 1
ATOM 698 C CA . GLU A 1 99 ? -6.105 -7.716 1.493 1.00 97.62 99 GLU A CA 1
ATOM 699 C C . GLU A 1 99 ? -7.120 -6.895 0.684 1.00 97.62 99 GLU A C 1
ATOM 701 O O . GLU A 1 99 ? -6.813 -6.438 -0.414 1.00 97.62 99 GLU A O 1
ATOM 706 N N . GLU A 1 100 ? -8.294 -6.601 1.249 1.00 98.25 100 GLU A N 1
ATOM 707 C CA . GLU A 1 100 ? -9.319 -5.819 0.550 1.00 98.25 100 GLU A CA 1
ATOM 708 C C . GLU A 1 100 ? -8.832 -4.410 0.172 1.00 98.25 100 GLU A C 1
ATOM 710 O O . GLU A 1 100 ? -9.134 -3.913 -0.917 1.00 98.25 100 GLU A O 1
ATOM 715 N N . VAL A 1 101 ? -8.075 -3.749 1.052 1.00 98.50 101 VAL A N 1
ATOM 716 C CA . VAL A 1 101 ? -7.495 -2.431 0.768 1.00 98.50 101 VAL A CA 1
ATOM 717 C C . VAL A 1 101 ? -6.517 -2.518 -0.401 1.00 98.50 101 VAL A C 1
ATOM 719 O O . VAL A 1 101 ? -6.580 -1.662 -1.285 1.00 98.50 101 VAL A O 1
ATOM 722 N N . LEU A 1 102 ? -5.657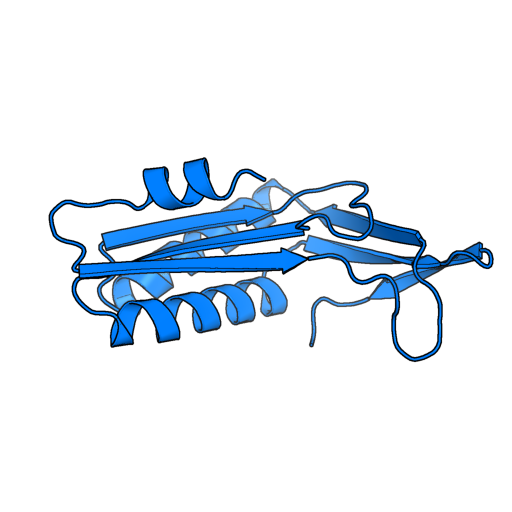 -3.541 -0.446 1.00 97.88 102 LEU A N 1
ATOM 723 C CA . LEU A 1 102 ? -4.722 -3.749 -1.554 1.00 97.88 102 LEU A CA 1
ATOM 724 C C . LEU A 1 102 ? -5.460 -3.922 -2.881 1.00 97.88 102 LEU A C 1
ATOM 726 O O . LEU A 1 102 ? -5.165 -3.204 -3.839 1.00 97.88 102 LEU A O 1
ATOM 730 N N . GLU A 1 103 ? -6.448 -4.812 -2.916 1.00 97.50 103 GLU A N 1
ATOM 731 C CA . GLU A 1 103 ? -7.219 -5.104 -4.125 1.00 97.50 103 GLU A CA 1
ATOM 732 C C . GLU A 1 103 ? -7.980 -3.873 -4.626 1.00 97.50 103 GLU A C 1
ATOM 734 O O . GLU A 1 103 ? -7.971 -3.548 -5.816 1.00 97.50 103 GLU A O 1
ATOM 739 N N . ARG A 1 104 ? -8.569 -3.093 -3.713 1.00 97.50 104 ARG A N 1
ATOM 740 C CA . ARG A 1 104 ? -9.218 -1.825 -4.072 1.00 97.50 104 ARG A CA 1
ATOM 741 C C . ARG A 1 104 ? -8.224 -0.790 -4.594 1.00 97.50 104 ARG A C 1
ATOM 743 O O . ARG A 1 104 ? -8.575 -0.055 -5.516 1.00 97.50 104 ARG A O 1
ATOM 750 N N . CYS A 1 105 ? -7.017 -0.713 -4.031 1.00 96.88 105 CYS A N 1
ATOM 751 C CA . CYS A 1 105 ? -5.977 0.193 -4.524 1.00 96.88 105 CYS A CA 1
ATOM 752 C C . CYS A 1 105 ? -5.562 -0.190 -5.945 1.00 96.88 105 CYS A C 1
ATOM 754 O O . CYS A 1 105 ? -5.583 0.665 -6.826 1.00 96.88 105 CYS A O 1
ATOM 756 N N . LYS A 1 106 ? -5.273 -1.472 -6.187 1.00 94.81 106 LYS A N 1
ATOM 757 C CA . LYS A 1 106 ? -4.934 -2.007 -7.512 1.00 94.81 106 LYS A CA 1
ATOM 758 C C . LYS A 1 106 ? -6.018 -1.735 -8.556 1.00 94.81 106 LYS A C 1
ATOM 760 O O . LYS A 1 106 ? -5.722 -1.314 -9.670 1.00 94.81 106 LYS A O 1
ATOM 765 N N . ALA A 1 107 ? -7.281 -1.918 -8.176 1.00 95.00 107 ALA A N 1
ATOM 766 C CA . ALA A 1 107 ? -8.408 -1.776 -9.089 1.00 95.00 107 ALA A CA 1
ATOM 767 C C . ALA A 1 107 ? -8.801 -0.323 -9.399 1.00 95.00 107 ALA A C 1
ATOM 769 O O . ALA A 1 107 ? -9.424 -0.081 -10.434 1.00 95.00 107 ALA A O 1
ATOM 770 N N . ARG A 1 108 ? -8.536 0.627 -8.491 1.00 95.19 108 ARG A N 1
ATOM 771 C CA . ARG A 1 108 ? -9.139 1.971 -8.559 1.00 95.19 108 ARG A CA 1
ATOM 772 C C . ARG A 1 108 ? -8.154 3.126 -8.487 1.00 95.19 108 ARG A C 1
ATOM 774 O O . ARG A 1 108 ? -8.490 4.186 -8.996 1.00 95.19 108 ARG A O 1
ATOM 781 N N . ALA A 1 109 ? -7.014 2.973 -7.815 1.00 95.31 109 ALA A N 1
ATOM 782 C CA . ALA A 1 109 ? -6.107 4.094 -7.611 1.00 95.31 109 ALA A CA 1
ATOM 783 C C . ALA A 1 109 ? -5.460 4.503 -8.935 1.00 95.31 109 ALA A C 1
ATOM 785 O O . ALA A 1 109 ? -4.980 3.666 -9.698 1.00 95.31 109 ALA A O 1
ATOM 786 N N . GLU A 1 110 ? -5.409 5.807 -9.178 1.00 95.81 110 GLU A N 1
ATOM 787 C CA . GLU A 1 110 ? -4.834 6.415 -10.375 1.00 95.81 110 GLU A CA 1
ATOM 788 C C . GLU A 1 110 ? -3.303 6.441 -10.294 1.00 95.81 110 GLU A C 1
ATOM 790 O O . GLU A 1 110 ? -2.673 7.501 -10.245 1.00 95.81 110 GLU A O 1
ATOM 795 N N . ILE A 1 111 ? -2.730 5.238 -10.215 1.00 95.31 111 ILE A N 1
ATOM 796 C CA . ILE A 1 111 ? -1.309 4.938 -10.095 1.00 95.31 111 ILE A CA 1
ATOM 797 C C . ILE A 1 111 ? -0.972 3.864 -11.131 1.00 95.31 111 ILE A C 1
ATOM 799 O O . ILE A 1 111 ? -1.526 2.764 -11.104 1.00 95.31 111 ILE A O 1
ATOM 803 N N . TRP A 1 112 ? -0.040 4.173 -12.024 1.00 94.19 112 TRP A N 1
ATOM 804 C CA . TRP A 1 112 ? 0.362 3.307 -13.129 1.00 94.19 112 TRP A CA 1
ATOM 805 C C . TRP A 1 112 ? 1.788 2.818 -12.938 1.00 94.19 112 TRP A C 1
ATOM 807 O O . TRP A 1 112 ? 2.664 3.578 -12.524 1.00 94.19 112 TRP A O 1
ATOM 817 N N . LYS A 1 113 ? 2.009 1.544 -13.263 1.00 94.00 113 LYS A N 1
ATOM 818 C CA . LYS A 1 113 ? 3.305 0.875 -13.176 1.00 94.00 113 LYS A CA 1
ATOM 819 C C . LYS A 1 113 ? 3.905 0.735 -14.571 1.00 94.00 113 LYS A C 1
ATOM 821 O O . LYS A 1 113 ? 3.238 0.295 -15.510 1.00 94.00 113 LYS A O 1
ATOM 826 N N . ARG A 1 114 ? 5.195 1.024 -14.680 1.00 93.75 114 ARG A N 1
ATOM 827 C CA . ARG A 1 114 ? 6.035 0.657 -15.814 1.00 93.75 114 ARG A CA 1
ATOM 828 C C . ARG A 1 114 ? 7.124 -0.298 -15.352 1.00 93.75 114 ARG A C 1
ATOM 830 O O . ARG A 1 114 ? 7.844 -0.005 -14.401 1.00 93.75 114 ARG A O 1
ATOM 837 N N . GLU A 1 115 ? 7.259 -1.417 -16.042 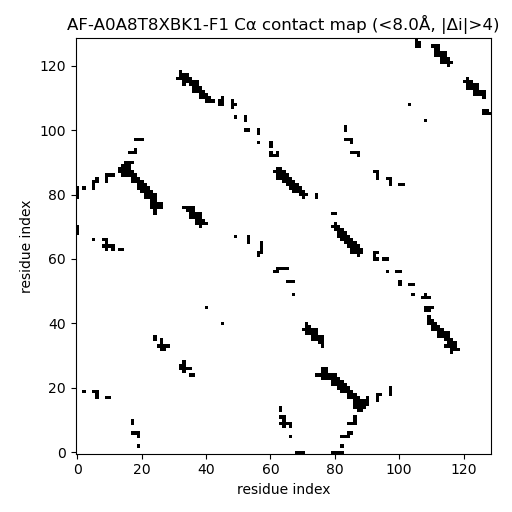1.00 93.12 115 GLU A N 1
ATOM 838 C CA . GLU A 1 115 ? 8.371 -2.349 -15.867 1.00 93.12 115 GLU A CA 1
ATOM 839 C C . GLU A 1 115 ? 9.546 -1.894 -16.727 1.00 93.12 115 GLU A C 1
ATOM 841 O O . GLU A 1 115 ? 9.377 -1.608 -17.914 1.00 93.12 115 GLU A O 1
ATOM 846 N N . VAL A 1 116 ? 10.729 -1.797 -16.125 1.00 92.75 116 VAL A N 1
ATOM 847 C CA . VAL A 1 116 ? 11.979 -1.477 -16.819 1.00 92.75 116 VAL A CA 1
ATOM 848 C C . VAL A 1 116 ? 12.844 -2.727 -16.796 1.00 92.75 116 VAL A C 1
ATOM 850 O O . VAL A 1 116 ? 13.167 -3.224 -15.719 1.00 92.75 116 VAL A O 1
ATOM 853 N N . PHE A 1 117 ? 13.203 -3.246 -17.967 1.00 92.69 117 PHE A N 1
ATOM 854 C CA . PHE A 1 117 ? 13.931 -4.510 -18.091 1.00 92.69 117 PHE A CA 1
ATOM 855 C C . PHE A 1 117 ? 15.436 -4.289 -18.257 1.00 92.69 117 PHE A C 1
ATOM 857 O O . PHE A 1 117 ? 15.873 -3.258 -18.771 1.00 92.69 117 PHE A O 1
ATOM 864 N N . VAL A 1 118 ? 16.232 -5.268 -17.818 1.00 91.31 118 VAL A N 1
ATOM 865 C CA . VAL A 1 118 ? 17.706 -5.209 -17.883 1.00 91.31 118 VAL A CA 1
ATOM 866 C C . VAL A 1 118 ? 18.214 -5.204 -19.329 1.00 91.31 118 VAL A C 1
ATOM 868 O O . VAL A 1 118 ? 19.215 -4.562 -19.631 1.00 91.31 118 VAL A O 1
ATOM 871 N N . ASP A 1 119 ? 17.509 -5.889 -20.230 1.00 88.75 119 ASP A N 1
ATOM 872 C CA . ASP A 1 119 ? 17.820 -5.977 -21.662 1.00 88.75 119 ASP A CA 1
ATOM 873 C C . ASP A 1 119 ? 17.400 -4.731 -22.465 1.00 88.75 119 ASP A C 1
ATOM 875 O O . ASP A 1 119 ? 17.647 -4.648 -23.669 1.00 88.75 119 ASP A O 1
ATOM 879 N N . GLY A 1 120 ? 16.816 -3.734 -21.795 1.00 80.12 120 GLY A N 1
ATOM 880 C CA . GLY A 1 120 ? 16.319 -2.509 -22.403 1.00 80.12 120 GLY A CA 1
ATOM 881 C C . GLY A 1 120 ? 14.824 -2.550 -22.729 1.00 80.12 120 GLY A C 1
ATOM 882 O O . GLY A 1 120 ? 14.155 -3.581 -22.720 1.00 80.12 120 GLY A O 1
ATOM 883 N N . GLY A 1 121 ? 14.267 -1.370 -23.003 1.00 81.38 121 GLY A N 1
ATOM 884 C CA . GLY A 1 121 ? 12.825 -1.187 -23.174 1.00 81.38 121 GLY A CA 1
ATOM 885 C C . GLY A 1 121 ? 12.066 -1.073 -21.846 1.00 81.38 121 GLY A C 1
ATOM 886 O O . GLY A 1 121 ? 12.628 -1.155 -20.755 1.00 81.38 121 GLY A O 1
ATOM 887 N N . GLY A 1 122 ? 10.762 -0.819 -21.932 1.00 79.25 122 GLY A N 1
ATOM 888 C CA . GLY A 1 122 ? 9.905 -0.832 -20.754 1.00 79.25 122 GLY A CA 1
ATOM 889 C C . GLY A 1 122 ? 8.434 -0.851 -21.123 1.00 79.25 122 GLY A C 1
ATOM 890 O O . GLY A 1 122 ? 8.021 -0.151 -22.048 1.00 79.25 122 GLY A O 1
ATOM 891 N N . GLU A 1 123 ? 7.663 -1.643 -20.394 1.00 85.12 123 GLU A N 1
ATOM 892 C CA . GLU A 1 123 ? 6.255 -1.905 -20.676 1.00 85.12 123 GLU A CA 1
ATOM 893 C C . GLU A 1 123 ? 5.382 -1.262 -19.604 1.00 85.12 123 GLU A C 1
ATOM 895 O O . GLU A 1 123 ? 5.603 -1.446 -18.407 1.00 85.12 123 GLU A O 1
ATOM 900 N N . TRP A 1 124 ? 4.391 -0.483 -20.034 1.00 82.75 124 TRP A N 1
ATOM 901 C CA . TRP A 1 124 ? 3.346 0.004 -19.141 1.00 82.75 124 TRP A CA 1
ATOM 902 C C . TRP A 1 124 ? 2.333 -1.107 -18.910 1.00 82.75 124 TRP A C 1
ATOM 904 O O . TRP A 1 124 ? 1.871 -1.743 -19.859 1.00 82.75 124 TRP A O 1
ATOM 914 N N . ARG A 1 125 ? 1.985 -1.334 -17.647 1.00 71.25 125 ARG A N 1
ATOM 915 C CA . ARG A 1 125 ? 1.023 -2.357 -17.246 1.00 71.25 125 ARG A CA 1
ATOM 916 C C . ARG A 1 125 ? -0.048 -1.728 -16.368 1.00 71.25 125 ARG A C 1
ATOM 918 O O . ARG A 1 125 ? 0.232 -0.864 -15.536 1.00 71.25 125 ARG A O 1
ATOM 925 N N . GLU A 1 126 ? -1.282 -2.184 -16.550 1.00 65.94 126 GLU A N 1
ATOM 926 C CA . GLU A 1 126 ? -2.337 -1.941 -15.572 1.00 65.94 126 GLU A CA 1
ATOM 927 C C . GLU A 1 126 ? -1.990 -2.661 -14.262 1.00 65.94 126 GLU A C 1
ATOM 929 O O . GLU A 1 126 ? -1.392 -3.738 -14.270 1.00 65.94 126 GLU A O 1
ATOM 934 N N . ASN A 1 127 ? -2.393 -2.088 -13.128 1.00 61.81 127 ASN A N 1
ATOM 935 C CA . ASN A 1 127 ? -2.258 -2.709 -11.807 1.00 61.81 127 ASN A CA 1
ATOM 936 C C . ASN A 1 127 ? -3.321 -3.813 -11.596 1.00 61.81 127 ASN A C 1
ATOM 938 O O . ASN A 1 127 ? -4.039 -3.810 -10.604 1.00 61.81 127 ASN A O 1
ATOM 942 N N . ARG A 1 128 ? -3.457 -4.755 -12.536 1.00 52.31 128 ARG A N 1
ATOM 943 C CA . ARG A 1 128 ? -4.328 -5.933 -12.404 1.00 52.31 128 ARG A CA 1
ATOM 944 C C . ARG A 1 128 ? -3.479 -7.197 -12.325 1.00 52.31 128 ARG A C 1
ATOM 946 O O . ARG A 1 128 ? -3.155 -7.780 -13.353 1.00 52.31 128 ARG A O 1
ATOM 953 N N . GLU A 1 129 ? -3.142 -7.596 -11.105 1.00 45.84 129 GLU A N 1
ATOM 954 C CA . GLU A 1 129 ? -2.787 -8.978 -10.744 1.00 45.84 129 GLU A CA 1
ATOM 955 C C . GLU A 1 129 ? -3.404 -9.304 -9.396 1.00 45.84 129 GLU A C 1
ATOM 957 O O . GLU A 1 129 ? -3.129 -8.520 -8.456 1.00 45.84 129 GLU A O 1
#

pLDDT: mean 94.34, std 8.21, range [45.84, 98.81]

Secondary structure (DSSP, 8-state):
--HHHHHHHH--TT-SEEEEEEEEPPSEETTEEEEEEEEEE-HHHHHHHHHHHHHHHHHHHT-SEEEEEE--EEEETTSEEEEEEEEESSHHHHHHHHHHHHHHHHHH-SEEEEEEETTS-EEEE-S--

Organism: NCBI:txid1448312

Foldseek 3Di:
DDQVVQQVQQDDPLFPDKDKDFAFAALDDPHFGFFWKAKDFPPVQLVVQLVVLQVVLCVVLVWSDWDKDADHGIHGGGGTRIMIMTTDNDPVSNVVSSVSSLVSSQVDGRMWMWTAGPVGDIDTDRSDD

Sequence (129 aa):
LDATAALTQVSSPQAGANVLFLGTTRDTFGARAVAQLSYTAYPPLALKTLAQIAEAAVRAHGLLGVAIAHRLGDVPIGESSIAIAVSAGHRGAAWRAGEEVLERCKARAEIWKREVFVDGGGEWRENRE

Nearest PDB structures (foldseek):
  2q5w-assembly1_E  TM=9.567E-01  e=8.599E-13  Staphylococcus aureus
  6jbz-assembly1_C  TM=9.074E-01  e=1.699E-13  Mycobacterium tuberculosis
  6jc0-assembly1_D  TM=9.384E-01  e=2.059E-12  Mycolicibacterium smegmatis MC2 155
  4ap8-assembly1_A  TM=9.772E-01  e=1.338E-11  Homo sapiens
  2qie-assembly2_H  TM=9.371E-01  e=1.828E-11  Staphylococcus aureus